Protein AF-A0AAE9UNI5-F1 (afdb_monomer)

Solvent-accessible surface area (backbone atoms only — not comparable to full-atom values): 3694 Å² total; per-residue (Å²): 106,55,48,45,67,63,54,49,46,38,42,77,75,56,74,52,84,58,72,52,45,38,34,31,48,53,97,88,38,67,34,43,73,56,58,96,90,62,88,80,58,96,87,61,49,69,44,81,41,46,47,72,58,52,52,61,60,48,74,107

Mean predicted aligned error: 2.11 Å

Secondary structure (DSSP, 8-state):
---HHHHHHHHHTTS--SSEEEEEEETTEEEEEE-TTPPPPTT-EEEEEEHHHHHHHHT-

pLDDT: mean 96.48, std 2.57, range [82.81, 98.44]

Sequence (60 aa):
MLTYDEFKQAIDDGYITTDAVMIVRKNGQIFDYVLPGEEVRPWEIVIEERVAEVMVELDK

Organism: Streptococcus dysgalactiae (NCBI:txid1334)

Radius of gyration: 10.79 Å; Cα contacts (8 Å, |Δi|>4): 78; chains: 1; bounding box: 24×25×22 Å

InterPro domains:
  IPR056220 Paratox-like [PF24313] (1-59)
  IPR056220 Paratox-like [cd19959] (2-59)

Foldseek 3Di:
DDALVNLVVCVVVPQDPDQKWKFWDDPNDGDDTDGPPDDDDPPTDIDIDGSVVNNVRRVD

Structure (mmCIF, N/CA/C/O backbone):
data_AF-A0AAE9UNI5-F1
#
_entry.id   AF-A0AAE9UNI5-F1
#
loop_
_atom_site.group_PDB
_atom_site.id
_atom_site.type_symbol
_atom_site.label_atom_id
_atom_site.label_alt_id
_atom_site.label_comp_id
_atom_site.label_asym_id
_atom_site.label_entity_id
_atom_site.label_seq_id
_atom_site.pdbx_PDB_ins_code
_atom_site.Cartn_x
_atom_site.Cartn_y
_atom_site.Cartn_z
_atom_site.occupancy
_atom_site.B_iso_or_equiv
_atom_site.auth_seq_id
_atom_site.auth_comp_id
_atom_site.auth_asym_id
_atom_site.auth_atom_id
_atom_site.pdbx_PDB_model_num
ATOM 1 N N . MET A 1 1 ? -5.866 9.085 -0.678 1.00 90.19 1 MET A N 1
ATOM 2 C CA . MET A 1 1 ? -6.150 8.038 0.315 1.00 90.19 1 MET A CA 1
ATOM 3 C C . MET A 1 1 ? -6.240 6.788 -0.500 1.00 90.19 1 MET A C 1
ATOM 5 O O . MET A 1 1 ? -7.063 6.759 -1.405 1.00 90.19 1 MET A O 1
ATOM 9 N N . LEU A 1 2 ? -5.338 5.863 -0.227 1.00 96.88 2 LEU A N 1
ATOM 10 C CA . LEU A 1 2 ? -5.266 4.583 -0.901 1.00 96.88 2 LEU A CA 1
ATOM 11 C C . LEU A 1 2 ? -6.449 3.727 -0.456 1.00 96.88 2 LEU A C 1
ATOM 13 O O . LEU A 1 2 ? -6.826 3.769 0.717 1.00 96.88 2 LEU A O 1
ATOM 17 N N . THR A 1 3 ? -7.025 2.970 -1.377 1.00 97.69 3 THR A N 1
ATOM 18 C CA . THR A 1 3 ? -8.096 2.016 -1.076 1.00 97.69 3 THR A CA 1
ATOM 19 C C . THR A 1 3 ? -7.587 0.579 -1.096 1.00 97.69 3 THR A C 1
ATOM 21 O O . THR A 1 3 ? -6.549 0.277 -1.689 1.00 97.69 3 THR A O 1
ATOM 24 N N . TYR A 1 4 ? -8.343 -0.320 -0.459 1.00 98.12 4 TYR A N 1
ATOM 25 C CA . TYR A 1 4 ? -8.059 -1.754 -0.484 1.00 98.12 4 TYR A CA 1
ATOM 26 C C . TYR A 1 4 ? -7.977 -2.295 -1.917 1.00 98.12 4 TYR A C 1
ATOM 28 O O . TYR A 1 4 ? -7.016 -2.983 -2.247 1.00 98.12 4 TYR A O 1
ATOM 36 N N . ASP A 1 5 ? -8.942 -1.952 -2.776 1.00 98.25 5 ASP A N 1
ATOM 37 C CA . ASP A 1 5 ? -9.008 -2.471 -4.147 1.00 98.25 5 ASP A CA 1
ATOM 38 C C . ASP A 1 5 ? -7.828 -1.992 -5.005 1.00 98.25 5 ASP A C 1
ATOM 40 O O . ASP A 1 5 ? -7.231 -2.795 -5.719 1.00 98.25 5 ASP A O 1
ATOM 44 N N . GLU A 1 6 ? -7.437 -0.716 -4.894 1.00 97.94 6 GLU A N 1
ATOM 45 C CA . GLU A 1 6 ? -6.263 -0.173 -5.598 1.00 97.94 6 GLU A CA 1
ATOM 46 C C . GLU A 1 6 ? -4.971 -0.873 -5.164 1.00 97.94 6 GLU A C 1
ATOM 48 O O . GLU A 1 6 ? -4.152 -1.265 -5.997 1.00 97.94 6 GLU A O 1
ATOM 53 N N . PHE A 1 7 ? -4.786 -1.053 -3.855 1.00 98.12 7 PHE A N 1
ATOM 54 C CA . PHE A 1 7 ? -3.590 -1.694 -3.320 1.00 98.12 7 PHE A CA 1
ATOM 55 C C . PHE A 1 7 ? -3.549 -3.188 -3.663 1.00 98.12 7 PHE A C 1
ATOM 57 O O . PHE A 1 7 ? -2.513 -3.712 -4.074 1.00 98.12 7 PHE A O 1
ATOM 64 N N . LYS A 1 8 ? -4.698 -3.866 -3.579 1.00 98.19 8 LYS A N 1
ATOM 65 C CA . LYS A 1 8 ? -4.847 -5.259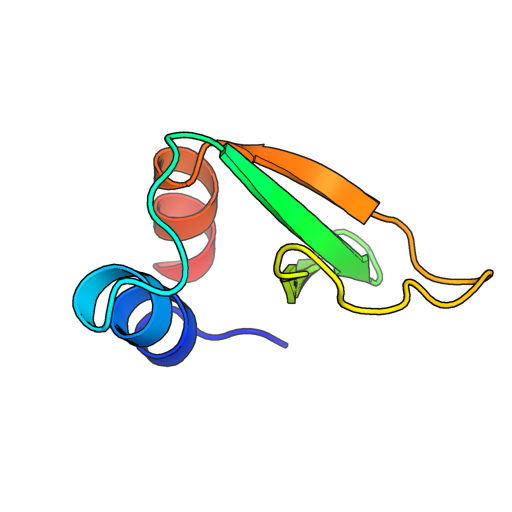 -3.991 1.00 98.19 8 LYS A CA 1
ATOM 66 C C . LYS A 1 8 ? -4.543 -5.443 -5.475 1.00 98.19 8 LYS A C 1
ATOM 68 O O . LYS A 1 8 ? -3.831 -6.382 -5.823 1.00 98.19 8 LYS A O 1
ATOM 73 N N . GLN A 1 9 ? -5.035 -4.553 -6.332 1.00 98.25 9 GLN A N 1
ATOM 74 C CA . GLN A 1 9 ? -4.746 -4.607 -7.760 1.00 98.25 9 GLN A CA 1
ATOM 75 C C . GLN A 1 9 ? -3.242 -4.469 -8.033 1.00 98.25 9 GLN A C 1
ATOM 77 O O . GLN A 1 9 ? -2.705 -5.223 -8.834 1.00 98.25 9 GLN A O 1
ATOM 82 N N . ALA A 1 10 ? -2.534 -3.578 -7.331 1.00 97.81 10 ALA A N 1
ATOM 83 C CA . ALA A 1 10 ? -1.086 -3.425 -7.493 1.00 97.81 10 ALA A CA 1
ATOM 84 C C . ALA A 1 10 ? -0.297 -4.700 -7.131 1.00 97.81 10 ALA A C 1
ATOM 86 O O . ALA A 1 10 ? 0.725 -5.004 -7.753 1.00 97.81 10 ALA A O 1
ATOM 87 N N . ILE A 1 11 ? -0.776 -5.458 -6.141 1.00 9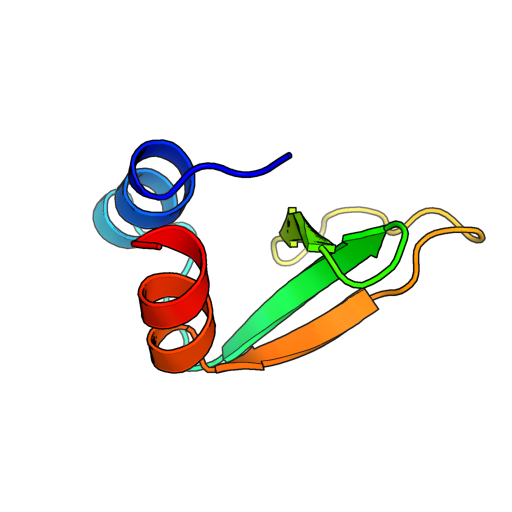7.94 11 ILE A N 1
ATOM 88 C CA . ILE A 1 11 ? -0.222 -6.769 -5.778 1.00 97.94 11 ILE A CA 1
ATOM 89 C C . ILE A 1 11 ? -0.550 -7.801 -6.864 1.00 97.94 11 ILE A C 1
ATOM 91 O O . ILE A 1 11 ? 0.348 -8.491 -7.343 1.00 97.94 11 ILE A O 1
ATOM 95 N N . ASP A 1 12 ? -1.819 -7.893 -7.269 1.00 98.25 12 ASP A N 1
ATOM 96 C CA . ASP A 1 12 ? -2.292 -8.879 -8.248 1.00 98.25 12 ASP A CA 1
ATOM 97 C C . ASP A 1 12 ? -1.638 -8.677 -9.632 1.00 98.25 12 ASP A C 1
ATOM 99 O O . ASP A 1 12 ? -1.286 -9.654 -10.296 1.00 98.25 12 ASP A O 1
ATOM 103 N N . ASP A 1 13 ? -1.403 -7.423 -10.033 1.00 98.12 13 ASP A N 1
ATOM 104 C CA . ASP A 1 13 ? -0.722 -7.043 -11.278 1.00 98.12 13 ASP A CA 1
ATOM 105 C C . ASP A 1 13 ? 0.816 -7.169 -11.180 1.00 98.12 13 ASP A C 1
ATOM 107 O O . ASP A 1 13 ? 1.529 -7.005 -12.173 1.00 98.12 13 ASP A O 1
ATOM 111 N N . GLY A 1 14 ? 1.350 -7.498 -9.998 1.00 97.06 14 GLY A N 1
ATOM 112 C CA . GLY A 1 14 ? 2.771 -7.778 -9.786 1.00 97.06 14 GLY A CA 1
ATOM 113 C C . GLY A 1 14 ? 3.665 -6.541 -9.666 1.00 97.06 14 GLY A C 1
ATOM 114 O O . GLY A 1 14 ? 4.883 -6.660 -9.808 1.00 97.06 14 GLY A O 1
ATOM 115 N N . TYR A 1 15 ? 3.101 -5.363 -9.389 1.00 97.00 15 TYR A N 1
ATOM 116 C CA . TYR A 1 15 ? 3.883 -4.162 -9.076 1.00 97.00 15 TYR A CA 1
ATOM 117 C C . TYR A 1 15 ? 4.521 -4.249 -7.684 1.00 97.00 15 TYR A C 1
ATOM 119 O O . TYR A 1 15 ? 5.648 -3.793 -7.486 1.00 97.00 15 TYR A O 1
ATOM 127 N N . ILE A 1 16 ? 3.828 -4.881 -6.733 1.00 97.06 16 ILE A N 1
ATOM 128 C CA . ILE A 1 16 ? 4.314 -5.135 -5.372 1.00 97.06 16 ILE A CA 1
ATOM 129 C C . ILE A 1 16 ? 4.583 -6.634 -5.234 1.00 97.06 16 ILE A C 1
ATOM 131 O O . ILE A 1 16 ? 3.656 -7.437 -5.180 1.00 97.06 16 ILE A O 1
ATOM 135 N N . THR A 1 17 ? 5.860 -7.016 -5.192 1.00 95.31 17 THR A N 1
ATOM 136 C CA . THR A 1 17 ? 6.286 -8.432 -5.198 1.00 95.31 17 THR A CA 1
ATOM 137 C C . THR A 1 17 ? 6.959 -8.887 -3.903 1.00 95.31 17 THR A C 1
ATOM 139 O O . THR A 1 17 ? 7.260 -10.069 -3.746 1.00 95.31 17 THR A O 1
ATOM 142 N N . THR A 1 18 ? 7.202 -7.964 -2.974 1.00 95.06 18 THR A N 1
ATOM 143 C CA . THR A 1 18 ? 7.886 -8.195 -1.697 1.00 95.06 18 THR A CA 1
ATOM 144 C C . THR A 1 18 ? 6.909 -8.193 -0.524 1.00 95.06 18 THR A C 1
ATOM 146 O O . THR A 1 18 ? 5.820 -7.634 -0.607 1.00 95.06 18 THR A O 1
ATOM 149 N N . ASP A 1 19 ? 7.322 -8.769 0.608 1.00 96.94 19 ASP A N 1
ATOM 150 C CA . ASP A 1 19 ? 6.504 -8.814 1.833 1.00 96.94 19 ASP A CA 1
ATOM 151 C C . ASP A 1 19 ? 6.303 -7.437 2.492 1.00 96.94 19 ASP A C 1
ATOM 153 O O . ASP A 1 19 ? 5.439 -7.281 3.361 1.00 96.94 19 ASP A O 1
ATOM 157 N N . ALA A 1 20 ? 7.104 -6.447 2.097 1.00 97.56 20 ALA A N 1
ATOM 158 C CA . ALA A 1 20 ? 7.047 -5.073 2.573 1.00 97.56 20 ALA A CA 1
ATOM 159 C C . ALA A 1 20 ? 6.990 -4.080 1.405 1.00 97.56 20 ALA A C 1
ATOM 161 O O . ALA A 1 20 ? 7.475 -4.372 0.309 1.00 97.56 20 ALA A O 1
ATOM 162 N N . VAL A 1 21 ? 6.391 -2.917 1.655 1.00 97.69 21 VAL A N 1
ATOM 163 C CA . VAL A 1 21 ? 6.239 -1.817 0.699 1.00 97.69 21 VAL A CA 1
ATOM 164 C C . VAL A 1 21 ? 6.428 -0.477 1.410 1.00 97.69 21 VAL A C 1
ATOM 166 O O . VAL A 1 21 ? 6.151 -0.342 2.602 1.00 97.69 21 VAL A O 1
ATOM 169 N N . MET A 1 22 ? 6.894 0.528 0.675 1.00 98.19 22 MET A N 1
ATOM 170 C CA . MET A 1 22 ? 6.996 1.895 1.170 1.00 98.19 22 MET A CA 1
ATOM 171 C C . MET A 1 22 ? 5.611 2.552 1.168 1.00 98.19 22 MET A C 1
ATOM 173 O O . MET A 1 22 ? 5.001 2.693 0.112 1.00 98.19 22 MET A O 1
ATOM 177 N N . ILE A 1 23 ? 5.123 2.968 2.335 1.00 98.31 23 ILE A N 1
ATOM 178 C CA . ILE A 1 23 ? 3.815 3.604 2.528 1.00 98.31 23 ILE A CA 1
ATOM 179 C C . ILE A 1 23 ? 3.981 5.084 2.841 1.00 98.31 23 ILE A C 1
ATOM 181 O O . ILE A 1 23 ? 4.725 5.461 3.746 1.00 98.31 23 ILE A O 1
ATOM 185 N N . VAL A 1 24 ? 3.227 5.927 2.136 1.00 98.12 24 VAL A N 1
ATOM 186 C CA . VAL A 1 24 ? 3.073 7.347 2.450 1.00 98.12 24 VAL A CA 1
ATOM 187 C C . VAL A 1 24 ? 1.942 7.509 3.459 1.00 98.12 24 VAL A C 1
ATOM 189 O O . VAL A 1 24 ? 0.789 7.183 3.165 1.00 98.12 24 VAL A O 1
ATOM 192 N N . ARG A 1 25 ? 2.229 8.087 4.631 1.00 97.38 25 ARG A N 1
ATOM 193 C CA . ARG A 1 25 ? 1.199 8.421 5.630 1.00 97.38 25 ARG A CA 1
ATOM 194 C C . ARG A 1 25 ? 0.903 9.917 5.675 1.00 97.38 25 ARG A C 1
ATOM 196 O O . ARG A 1 25 ? 1.805 10.754 5.667 1.00 97.38 25 ARG A O 1
ATOM 203 N N . LYS A 1 26 ? -0.381 10.269 5.797 1.00 96.12 26 LYS A N 1
ATOM 204 C CA . LYS A 1 26 ? -0.838 11.639 6.095 1.00 96.12 26 LYS A CA 1
ATOM 205 C C . LYS A 1 26 ? -1.801 11.609 7.269 1.00 96.12 26 LYS A C 1
ATOM 207 O O . LYS A 1 26 ? -2.810 10.916 7.225 1.00 96.12 26 LYS A O 1
ATOM 212 N N . ASN A 1 27 ? -1.483 12.360 8.324 1.00 94.12 27 ASN A N 1
ATOM 213 C CA . ASN A 1 27 ? -2.270 12.400 9.565 1.00 94.12 27 ASN A CA 1
ATOM 214 C C . ASN A 1 27 ? -2.542 11.000 10.154 1.00 94.12 27 ASN A C 1
ATOM 216 O O . ASN A 1 2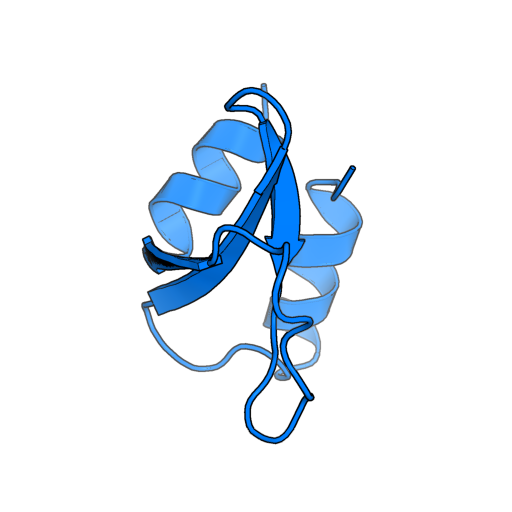7 ? -3.634 10.723 10.640 1.00 94.12 27 ASN A O 1
ATOM 220 N N . GLY A 1 28 ? -1.552 10.105 10.068 1.00 92.69 28 GLY A N 1
ATOM 221 C CA . GLY A 1 28 ? -1.645 8.725 10.552 1.00 92.69 28 GLY A CA 1
ATOM 222 C C . GLY A 1 28 ? -2.367 7.749 9.620 1.00 92.69 28 GLY A C 1
ATOM 223 O O . GLY A 1 28 ? -2.276 6.553 9.857 1.00 92.69 28 GLY A O 1
ATOM 224 N N . GLN A 1 29 ? -3.018 8.214 8.552 1.00 95.88 29 GLN A N 1
ATOM 225 C CA . GLN A 1 29 ? -3.735 7.364 7.596 1.00 95.88 29 GLN A CA 1
ATOM 226 C C . GLN A 1 29 ? -2.851 6.987 6.405 1.00 95.88 29 GLN A C 1
ATOM 228 O O . GLN A 1 29 ? -2.020 7.795 5.973 1.00 95.88 29 GLN A O 1
ATOM 233 N N . ILE A 1 30 ? -3.077 5.794 5.847 1.00 97.88 30 ILE A N 1
ATOM 234 C CA . ILE A 1 30 ? -2.460 5.343 4.595 1.00 97.88 30 ILE A CA 1
ATOM 235 C C . ILE A 1 30 ? -2.946 6.250 3.458 1.00 97.88 30 ILE A C 1
ATOM 237 O O .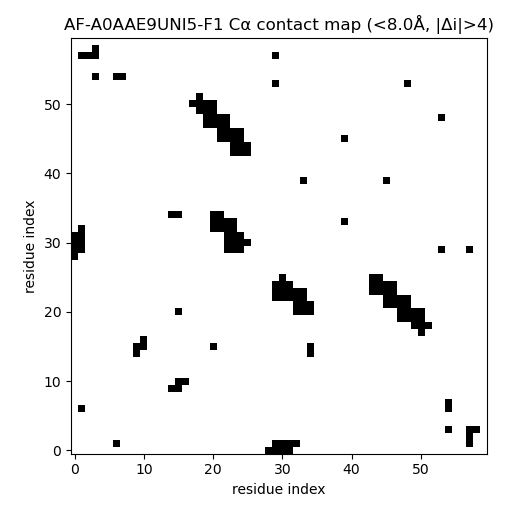 ILE A 1 30 ? -4.131 6.310 3.116 1.00 97.88 30 ILE A O 1
ATOM 241 N N . PHE A 1 31 ? -2.022 7.024 2.895 1.00 97.44 31 PHE A N 1
ATOM 242 C CA . PHE A 1 31 ? -2.330 7.969 1.833 1.00 97.44 31 PHE A CA 1
ATOM 243 C C . PHE A 1 31 ? -2.056 7.383 0.451 1.00 97.44 31 PHE A C 1
ATOM 245 O O . PHE A 1 31 ? -2.896 7.597 -0.426 1.00 97.44 31 PHE A O 1
ATOM 252 N N . ASP A 1 32 ? -0.917 6.701 0.300 1.00 97.62 32 ASP A N 1
ATOM 253 C CA . ASP A 1 32 ? -0.407 6.113 -0.944 1.00 97.62 32 ASP A CA 1
ATOM 254 C C . ASP A 1 32 ? 0.716 5.091 -0.655 1.00 97.62 32 ASP A C 1
AT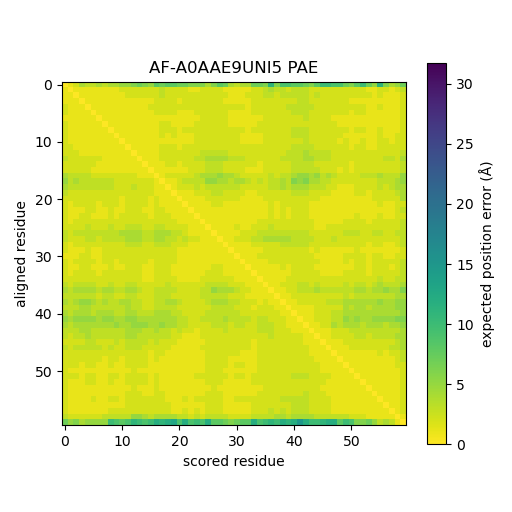OM 256 O O . ASP A 1 32 ? 1.139 4.958 0.498 1.00 97.62 32 ASP A O 1
A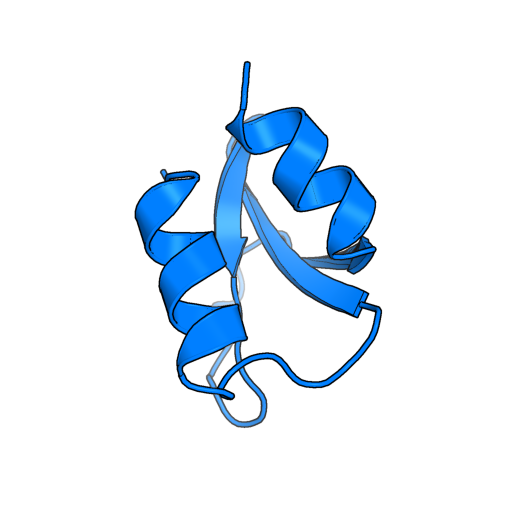TOM 260 N N . TYR A 1 33 ? 1.231 4.419 -1.685 1.00 97.44 33 TYR A N 1
ATOM 261 C CA . TYR A 1 33 ? 2.459 3.613 -1.644 1.00 97.44 33 TYR A CA 1
ATOM 262 C C . TYR A 1 33 ? 3.494 4.132 -2.654 1.00 97.44 33 TYR A C 1
ATOM 264 O O . TYR A 1 33 ? 3.175 4.949 -3.509 1.00 97.44 33 TYR A O 1
ATOM 272 N N . VAL A 1 34 ? 4.746 3.688 -2.532 1.00 97.56 34 VAL A N 1
ATOM 273 C CA . VAL A 1 34 ? 5.844 4.073 -3.432 1.00 97.56 34 VAL A CA 1
ATOM 274 C C . VAL A 1 34 ? 6.486 2.820 -4.016 1.00 97.56 34 VAL A C 1
ATOM 276 O O . VAL A 1 34 ? 6.948 1.945 -3.276 1.00 97.56 34 VAL A O 1
ATOM 279 N N . LEU A 1 35 ? 6.528 2.736 -5.343 1.00 96.12 35 LEU A N 1
ATOM 280 C CA . LEU A 1 35 ? 7.172 1.648 -6.073 1.00 96.12 35 LEU A CA 1
ATOM 281 C C . LEU A 1 35 ? 8.680 1.885 -6.252 1.00 96.12 35 LEU A C 1
ATOM 283 O O . LEU A 1 35 ? 9.162 3.022 -6.212 1.00 96.12 35 LEU A O 1
ATOM 287 N N . PRO A 1 36 ? 9.463 0.817 -6.494 1.00 92.75 36 PRO A N 1
ATOM 288 C CA . PRO A 1 36 ? 10.879 0.958 -6.807 1.00 92.75 36 PRO A CA 1
ATOM 289 C C . PRO A 1 36 ? 11.114 1.899 -7.998 1.00 92.75 36 PRO A C 1
ATOM 291 O O . PRO A 1 36 ? 10.641 1.651 -9.105 1.00 92.75 36 PRO A O 1
ATOM 294 N N . GLY A 1 37 ? 11.893 2.960 -7.777 1.00 92.38 37 GLY A N 1
ATOM 295 C CA . GLY A 1 37 ? 12.243 3.945 -8.808 1.00 92.38 37 GLY A CA 1
ATOM 296 C C . GLY A 1 37 ? 11.335 5.175 -8.866 1.00 92.38 37 GLY A C 1
ATOM 297 O O . GLY A 1 37 ? 11.635 6.091 -9.629 1.00 92.38 37 GLY A O 1
ATOM 298 N N . GLU A 1 38 ? 10.277 5.235 -8.058 1.00 95.50 38 GLU A N 1
ATOM 299 C CA . GLU A 1 38 ? 9.474 6.448 -7.909 1.00 95.50 38 GLU A CA 1
ATOM 300 C C . GLU A 1 38 ? 10.159 7.472 -6.995 1.00 95.50 38 GLU A C 1
ATOM 302 O O . GLU A 1 38 ? 10.842 7.135 -6.023 1.00 95.50 38 GLU A O 1
ATOM 307 N N . GLU A 1 39 ? 9.989 8.754 -7.319 1.00 95.69 39 GLU A N 1
ATOM 308 C CA . GLU A 1 39 ? 10.525 9.846 -6.513 1.00 95.69 39 GLU A CA 1
ATOM 309 C C . GLU A 1 39 ? 9.630 10.120 -5.300 1.00 95.69 39 GLU A C 1
ATOM 311 O O . GLU A 1 39 ? 8.444 10.422 -5.438 1.00 95.69 39 GLU A O 1
ATOM 316 N N . VAL A 1 40 ? 10.229 10.103 -4.109 1.00 95.62 40 VAL A N 1
ATOM 317 C CA . VAL A 1 40 ? 9.582 10.544 -2.869 1.00 95.62 40 VAL A CA 1
ATOM 318 C C . VAL A 1 40 ? 9.743 12.050 -2.716 1.00 95.62 40 VAL A C 1
ATOM 320 O O . VAL A 1 40 ? 10.849 12.590 -2.819 1.00 95.62 40 VAL A O 1
ATOM 323 N N . ARG A 1 41 ? 8.651 12.752 -2.417 1.00 94.19 41 ARG A N 1
ATOM 324 C CA . ARG A 1 41 ? 8.696 14.202 -2.210 1.00 94.19 41 ARG A CA 1
ATOM 325 C C . ARG A 1 41 ? 9.256 14.523 -0.818 1.00 94.19 41 ARG A C 1
ATOM 327 O O . ARG A 1 41 ? 8.929 13.828 0.140 1.00 94.19 41 ARG A O 1
ATOM 334 N N . PRO A 1 42 ? 10.013 15.625 -0.632 1.00 94.00 42 PRO A N 1
ATOM 335 C CA . PRO A 1 42 ? 10.676 15.932 0.646 1.00 94.00 42 PRO A CA 1
ATOM 336 C C . PRO A 1 42 ? 9.757 16.082 1.870 1.00 94.00 42 PRO A C 1
ATOM 338 O O . PRO A 1 42 ? 10.233 16.076 3.001 1.00 94.00 42 PRO A O 1
ATOM 341 N N . TRP A 1 43 ? 8.457 16.284 1.654 1.00 92.31 43 TRP A N 1
ATOM 342 C CA . TRP A 1 43 ? 7.449 16.457 2.704 1.00 92.31 43 TRP A CA 1
ATOM 343 C C . TRP A 1 43 ? 6.605 15.201 2.954 1.00 92.31 43 TRP A C 1
ATOM 345 O O . TRP A 1 43 ? 5.667 15.246 3.751 1.00 92.31 43 TRP A O 1
ATOM 355 N N . GLU A 1 44 ? 6.874 14.104 2.250 1.00 94.50 44 GLU A N 1
ATOM 356 C CA . GLU A 1 44 ? 6.179 12.838 2.453 1.00 94.50 44 GLU A CA 1
ATOM 357 C C . GLU A 1 44 ? 6.822 12.064 3.599 1.00 94.50 44 GLU A C 1
ATOM 359 O O . GLU A 1 44 ? 8.039 11.907 3.675 1.00 94.50 44 GLU A O 1
ATOM 364 N N . ILE A 1 45 ? 5.981 11.583 4.513 1.00 95.50 45 ILE A N 1
ATOM 365 C CA . ILE A 1 45 ? 6.401 10.644 5.548 1.00 95.50 45 ILE A CA 1
ATOM 366 C C . ILE A 1 45 ? 6.250 9.260 4.941 1.00 95.50 45 ILE A C 1
ATOM 368 O O . ILE A 1 45 ? 5.121 8.807 4.743 1.00 95.50 45 ILE A O 1
ATOM 372 N N . VAL A 1 46 ? 7.381 8.625 4.637 1.00 96.88 46 VAL A N 1
ATOM 373 C CA . VAL A 1 46 ? 7.419 7.296 4.027 1.00 96.88 46 VAL A CA 1
ATOM 374 C C . VAL A 1 46 ? 8.009 6.292 5.005 1.00 96.88 46 VAL A C 1
ATOM 376 O O . VAL A 1 46 ? 9.065 6.540 5.589 1.00 96.88 46 VAL A O 1
ATOM 379 N N . ILE A 1 47 ? 7.310 5.179 5.203 1.00 97.44 47 ILE A N 1
ATOM 380 C CA . ILE A 1 47 ? 7.678 4.120 6.146 1.00 97.44 47 ILE A CA 1
ATOM 381 C C . ILE A 1 47 ? 7.566 2.780 5.421 1.00 97.44 47 ILE A C 1
ATOM 383 O O . ILE A 1 47 ? 6.619 2.561 4.673 1.00 97.44 47 ILE A O 1
ATOM 387 N N . GLU A 1 48 ? 8.539 1.895 5.619 1.00 97.88 48 GLU A N 1
ATOM 388 C CA . GLU A 1 48 ? 8.448 0.517 5.139 1.00 97.88 48 GLU A CA 1
ATOM 389 C C . GLU A 1 48 ? 7.500 -0.275 6.048 1.00 97.88 48 GLU A C 1
ATOM 391 O O . GLU A 1 48 ? 7.725 -0.378 7.255 1.00 97.88 48 GLU A O 1
ATOM 396 N N . GLU A 1 49 ? 6.435 -0.830 5.474 1.00 98.44 49 GLU A N 1
ATOM 397 C CA . GLU A 1 49 ? 5.406 -1.569 6.204 1.00 98.44 49 GLU A CA 1
ATOM 398 C C . GLU A 1 49 ? 5.106 -2.908 5.533 1.00 98.44 49 GLU A C 1
ATOM 400 O O . GLU A 1 49 ? 5.246 -3.068 4.318 1.00 98.44 49 GLU A O 1
ATOM 405 N N . ARG A 1 50 ? 4.678 -3.898 6.324 1.00 98.44 50 ARG A N 1
ATOM 406 C CA . ARG A 1 50 ? 4.341 -5.226 5.801 1.00 98.44 50 ARG A CA 1
ATOM 407 C C . ARG A 1 50 ? 3.055 -5.154 4.991 1.00 98.44 50 ARG A C 1
ATOM 409 O O . ARG A 1 50 ? 2.030 -4.711 5.504 1.00 98.44 50 ARG A O 1
ATOM 416 N N . VAL A 1 51 ? 3.072 -5.699 3.777 1.00 98.19 51 VAL A N 1
ATOM 417 C CA . VAL A 1 51 ? 1.917 -5.715 2.862 1.00 98.19 51 VAL A CA 1
ATOM 418 C C . VAL A 1 51 ? 0.673 -6.290 3.545 1.00 98.19 51 VAL A C 1
ATOM 420 O O . VAL A 1 5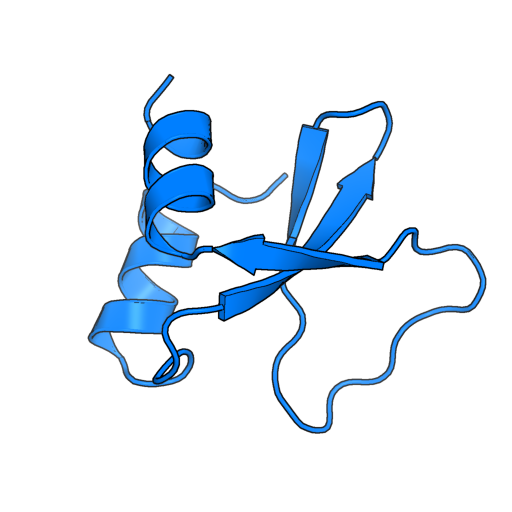1 ? -0.414 -5.729 3.437 1.00 98.19 51 VAL A O 1
ATOM 423 N N . ALA A 1 52 ? 0.834 -7.364 4.322 1.00 98.00 52 ALA A N 1
ATOM 424 C CA . ALA A 1 52 ? -0.268 -7.979 5.061 1.00 98.00 52 ALA A CA 1
ATOM 425 C C . ALA A 1 52 ? -0.901 -7.046 6.114 1.00 98.00 52 ALA A C 1
ATOM 427 O O . ALA A 1 52 ? -2.107 -7.108 6.331 1.00 98.00 52 ALA A O 1
ATOM 428 N N . GLU A 1 53 ? -0.116 -6.187 6.768 1.00 98.31 53 GLU A N 1
ATOM 429 C CA . GLU A 1 53 ? -0.616 -5.252 7.787 1.00 98.31 53 GLU A CA 1
ATOM 430 C C . GLU A 1 53 ? -1.343 -4.070 7.135 1.00 98.31 53 GLU A C 1
ATOM 432 O O . GLU A 1 53 ? -2.429 -3.701 7.582 1.00 98.31 53 GLU A O 1
ATOM 437 N N . VAL A 1 54 ? -0.813 -3.568 6.014 1.00 98.12 54 VA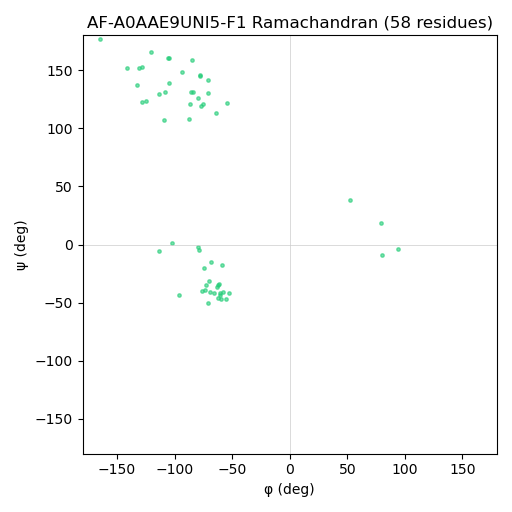L A N 1
ATOM 438 C CA . VAL A 1 54 ? -1.452 -2.536 5.180 1.00 98.12 54 VAL A CA 1
ATOM 439 C C . VAL A 1 54 ? -2.815 -3.016 4.671 1.00 98.12 54 VAL A C 1
ATOM 441 O O . VAL A 1 54 ? -3.809 -2.308 4.816 1.00 98.12 54 VAL A O 1
ATOM 444 N N . MET A 1 55 ? -2.898 -4.247 4.152 1.00 98.12 55 MET A N 1
ATOM 445 C CA . MET A 1 55 ? -4.160 -4.849 3.694 1.00 98.12 55 MET A CA 1
ATOM 446 C C . MET A 1 55 ? -5.214 -4.918 4.806 1.00 98.12 55 MET A C 1
ATOM 448 O O . MET A 1 55 ? -6.384 -4.639 4.564 1.00 98.12 55 MET A O 1
ATOM 452 N N . VAL A 1 56 ? -4.807 -5.263 6.032 1.00 98.12 56 VAL A N 1
ATOM 453 C CA . VAL A 1 56 ? -5.707 -5.327 7.197 1.00 98.12 56 VAL A CA 1
ATOM 454 C C . VAL A 1 56 ? -6.159 -3.937 7.654 1.00 98.12 56 VAL A C 1
ATOM 456 O O . VAL A 1 56 ? -7.250 -3.806 8.206 1.00 98.12 56 VAL A O 1
ATOM 459 N N . GLU A 1 57 ? -5.334 -2.902 7.488 1.00 97.88 57 GLU A N 1
ATOM 460 C CA . GLU A 1 57 ? -5.722 -1.523 7.807 1.00 97.88 57 GLU A CA 1
ATOM 461 C C . GLU A 1 57 ? -6.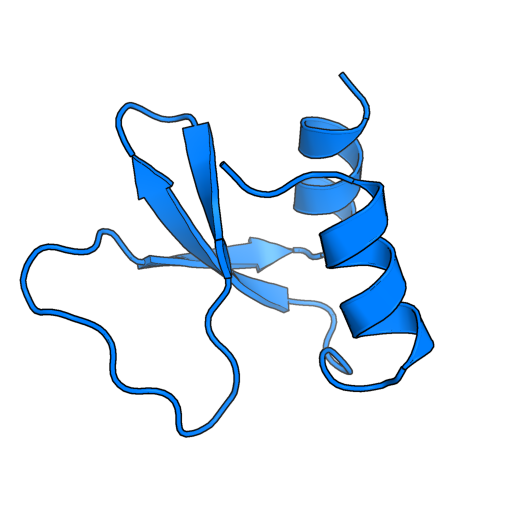699 -0.953 6.768 1.00 97.88 57 GLU A C 1
ATOM 463 O O . GLU A 1 57 ? -7.652 -0.288 7.161 1.00 97.88 57 GLU A O 1
ATOM 468 N N . LEU A 1 58 ? -6.504 -1.253 5.478 1.00 97.25 58 LEU A N 1
ATOM 469 C CA . LEU A 1 58 ? -7.350 -0.767 4.377 1.00 97.25 58 LEU A CA 1
ATOM 470 C C . LEU A 1 58 ? -8.723 -1.454 4.275 1.00 97.25 58 LEU A C 1
ATOM 472 O O . LEU A 1 58 ? -9.625 -0.899 3.655 1.00 97.25 58 LEU A O 1
ATOM 476 N N . ASP A 1 59 ? -8.882 -2.643 4.858 1.00 96.00 59 ASP A N 1
ATOM 477 C CA . ASP A 1 59 ? -10.149 -3.399 4.899 1.00 96.00 59 ASP A CA 1
ATOM 478 C C . ASP A 1 59 ? -11.136 -2.889 5.980 1.00 96.00 59 ASP A C 1
ATOM 480 O O . ASP A 1 59 ? -12.236 -3.420 6.132 1.00 96.00 59 ASP A O 1
ATOM 484 N N . LYS A 1 60 ? -10.746 -1.877 6.769 1.00 82.81 60 LYS A N 1
ATOM 485 C CA . LYS A 1 60 ? -11.543 -1.303 7.871 1.00 82.81 60 LYS A CA 1
ATOM 486 C C . LYS A 1 60 ? -12.241 -0.007 7.482 1.00 82.81 60 LYS A C 1
ATOM 488 O O . LYS A 1 60 ? -13.374 0.186 7.979 1.00 82.81 60 LYS A O 1
#

Nearest PDB structures (foldseek):
  8vsr-assembly1_C  TM=9.851E-01  e=1.823E-08  Streptococcus pyogenes MGAS315
  6cka-assembly1_A  TM=9.844E-01  e=2.729E-08  Streptococcus pyogenes MGAS315
  6r5m-assembly3_C  TM=5.063E-01  e=9.897E+00  Dendroaspis polylepis
  4e4s-assembly1_A  TM=3.458E-01  e=2.949E+00  Ochotona princeps
  8zdy-assembly1_C  TM=2.587E-01  e=6.180E+00  Selenomonas sp.